Protein AF-A0A936ABK0-F1 (afdb_monomer)

Mean predicted aligned error: 14.67 Å

Nearest PDB structures (foldseek):
  1u8c-assembly1_A  TM=9.515E-01  e=3.015E-02  Homo sapiens
  4wk4-assembly1_A  TM=9.468E-01  e=3.433E-02  Homo sapiens
  6n8o-assembly1_V  TM=5.564E-01  e=9.745E+00  Saccharomyces cerevisiae S288C

Secondary structure (DSSP, 8-state):
-PPPTTTTTTTSEEEEEE-SSSSSS-EEEEEETT--SSSSS--EEEEE---PPP-TT-S--------------PPPPPPP-

Solvent-accessible surface area (backbone atoms only — not comparable to full-atom values): 5464 Å² total; per-residue (Å²): 130,81,70,52,78,84,63,14,40,68,65,76,40,77,44,81,68,42,52,79,86,72,80,85,34,61,21,36,40,32,31,16,61,35,27,57,88,88,58,87,48,79,31,47,76,47,81,45,80,45,70,84,74,84,75,88,84,60,98,65,80,84,80,70,82,77,71,76,77,83,72,79,81,74,82,78,87,78,82,86,130

pLDDT: mean 77.55, std 15.92, range [47.09, 96.06]

Sequence (81 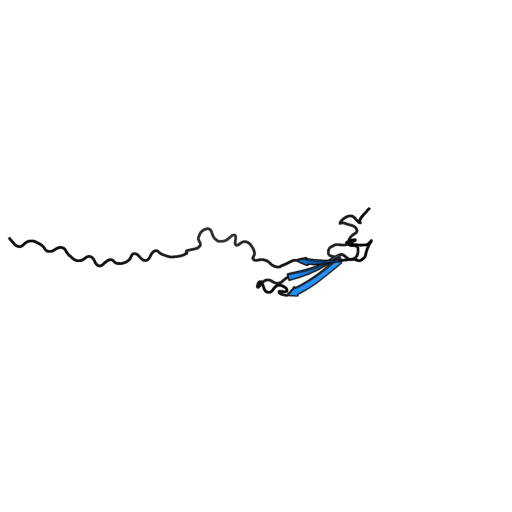aa):
MAPTAAQSLFGASVAGVGDFNADGFSDILVGVPNASVGQNGEGAGLLFLGAPVPSIRSPMARSRAIRPALASVRPWPVPAT

Radius of gyration: 30.47 Å; Cα contacts (8 Å, |Δi|>4): 112; chains: 1; bounding box: 40×24×98 Å

Foldseek 3Di:
DADDPVRQPWQVDKDWPQQPPPPNFTKMKIWRQQHQPPHGRNTDIDIDHGDDDPPPPDPDPPDDDPPPPPPPPDDDDDDDD

Structure (mmCIF, N/CA/C/O backbone):
data_AF-A0A936ABK0-F1
#
_entry.id   AF-A0A936ABK0-F1
#
loop_
_atom_site.group_PDB
_atom_site.id
_atom_site.type_symbol
_atom_site.label_atom_id
_atom_site.label_alt_id
_atom_site.label_comp_id
_atom_site.label_asym_id
_atom_site.label_entity_id
_atom_site.label_seq_id
_atom_site.pdbx_PDB_ins_code
_atom_site.Cartn_x
_atom_site.Cartn_y
_atom_site.Cartn_z
_atom_site.occupancy
_atom_site.B_iso_or_equiv
_atom_site.auth_seq_id
_atom_site.auth_comp_id
_atom_site.auth_asym_id
_atom_site.auth_atom_id
_atom_site.pdbx_PDB_model_num
ATOM 1 N N . MET A 1 1 ? 16.130 12.738 -19.201 1.00 57.22 1 MET A N 1
ATOM 2 C CA . MET A 1 1 ? 15.010 13.251 -18.383 1.00 57.22 1 MET A CA 1
ATOM 3 C C . MET A 1 1 ? 14.207 12.051 -17.925 1.00 57.22 1 MET A C 1
ATOM 5 O O . MET A 1 1 ? 13.821 11.275 -18.787 1.00 57.22 1 MET A O 1
ATOM 9 N N . ALA A 1 2 ? 14.020 11.858 -16.617 1.00 56.81 2 ALA A N 1
ATOM 10 C CA . ALA A 1 2 ? 13.071 10.858 -16.127 1.00 56.81 2 ALA A CA 1
ATOM 11 C C . ALA A 1 2 ? 11.644 11.284 -16.530 1.00 56.81 2 ALA A C 1
ATOM 13 O O . ALA A 1 2 ? 11.386 12.494 -16.567 1.00 56.81 2 ALA A O 1
ATOM 14 N N . PRO A 1 3 ? 10.746 10.342 -16.868 1.00 57.62 3 PRO A N 1
ATOM 15 C CA . PRO A 1 3 ? 9.375 10.668 -17.237 1.00 57.62 3 PRO A CA 1
ATOM 16 C C . PRO A 1 3 ? 8.722 11.506 -16.134 1.00 57.62 3 PRO A C 1
ATOM 18 O O . PRO A 1 3 ? 8.813 11.189 -14.947 1.00 57.62 3 PRO A O 1
ATOM 21 N N . THR A 1 4 ? 8.082 12.610 -16.521 1.00 64.62 4 THR A N 1
ATOM 22 C CA . THR A 1 4 ? 7.290 13.422 -15.590 1.00 64.62 4 THR A CA 1
ATOM 23 C C . THR A 1 4 ? 6.095 12.600 -15.099 1.00 64.62 4 THR A C 1
ATOM 25 O O . THR A 1 4 ? 5.685 11.648 -15.761 1.00 64.62 4 THR A O 1
ATOM 28 N N . ALA A 1 5 ? 5.500 12.948 -13.953 1.00 59.78 5 ALA A N 1
ATOM 29 C CA . ALA A 1 5 ? 4.389 12.182 -13.365 1.00 59.78 5 ALA A CA 1
ATOM 30 C C . ALA A 1 5 ? 3.222 11.901 -14.345 1.00 59.78 5 ALA A C 1
ATOM 32 O O . ALA A 1 5 ? 2.531 10.898 -14.208 1.00 59.78 5 ALA A O 1
ATOM 33 N N . ALA A 1 6 ? 3.038 12.742 -15.370 1.00 59.59 6 ALA A N 1
ATOM 34 C CA . ALA A 1 6 ? 2.045 12.548 -16.428 1.00 59.59 6 ALA A CA 1
ATOM 35 C C . ALA A 1 6 ? 2.3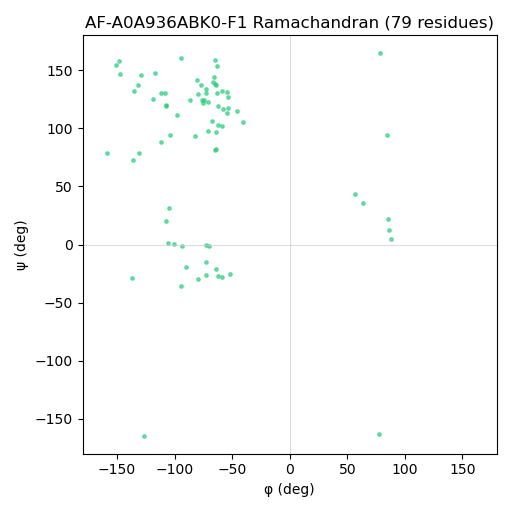94 11.422 -17.426 1.00 59.59 6 ALA A C 1
ATOM 37 O O . ALA A 1 6 ? 1.499 10.832 -18.022 1.00 59.59 6 ALA A O 1
ATOM 38 N N . GLN A 1 7 ? 3.679 11.108 -17.616 1.00 72.31 7 GLN A N 1
ATOM 39 C CA . GLN A 1 7 ? 4.147 10.058 -18.527 1.00 72.31 7 GLN A CA 1
ATOM 40 C C . GLN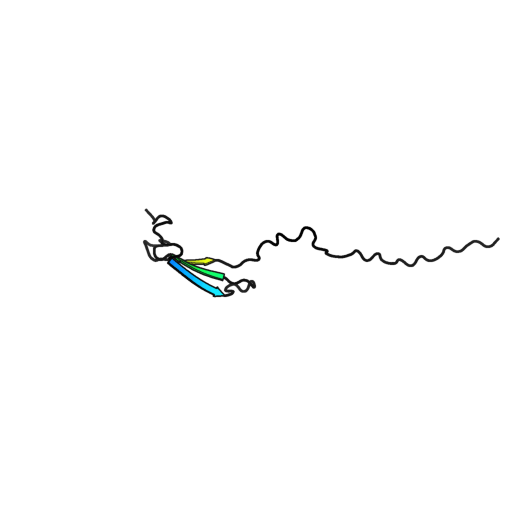 A 1 7 ? 4.262 8.686 -17.858 1.00 72.31 7 GLN A C 1
ATOM 42 O O . GLN A 1 7 ? 4.266 7.678 -18.562 1.00 72.31 7 GLN A O 1
ATOM 47 N N . SER A 1 8 ? 4.324 8.631 -16.521 1.00 76.62 8 SER A N 1
ATOM 48 C CA . SER A 1 8 ? 4.456 7.370 -15.778 1.00 76.62 8 SER A CA 1
ATOM 49 C C . SER A 1 8 ? 3.170 6.524 -15.772 1.00 76.62 8 SER A C 1
ATOM 51 O O . SER A 1 8 ? 3.224 5.327 -15.484 1.00 76.62 8 SER A O 1
ATOM 53 N N . LEU A 1 9 ? 2.031 7.133 -16.136 1.00 85.69 9 LEU A N 1
ATOM 54 C CA . LEU A 1 9 ? 0.693 6.534 -16.106 1.00 85.69 9 LEU A CA 1
ATOM 55 C C . LEU A 1 9 ? 0.312 6.025 -14.705 1.00 85.69 9 LEU A C 1
ATOM 57 O O . LEU A 1 9 ? -0.230 4.931 -14.553 1.00 85.69 9 LEU A O 1
ATOM 61 N N . PHE A 1 10 ? 0.608 6.813 -13.667 1.00 88.06 10 PHE A N 1
ATOM 62 C CA . PHE A 1 10 ? 0.149 6.513 -12.311 1.00 88.06 10 PHE A CA 1
ATOM 63 C C . PHE A 1 10 ? -1.371 6.304 -12.289 1.00 88.06 10 PHE A C 1
ATOM 65 O O . PHE A 1 10 ? -2.125 7.154 -12.762 1.00 88.06 10 PHE A O 1
ATOM 72 N N . GLY A 1 11 ? -1.815 5.172 -11.741 1.00 89.69 11 GLY A N 1
ATOM 73 C CA . GLY A 1 11 ? -3.234 4.821 -11.724 1.00 89.69 11 GLY A CA 1
ATOM 74 C C . GLY A 1 11 ? -3.720 4.104 -12.983 1.00 89.69 11 GLY A C 1
ATOM 75 O O . GLY A 1 11 ? -4.926 3.951 -13.146 1.00 89.69 11 GLY A O 1
ATOM 76 N N . ALA A 1 12 ? -2.823 3.624 -13.855 1.00 92.56 12 ALA A N 1
ATOM 77 C CA . ALA A 1 12 ? -3.199 2.816 -15.022 1.00 92.56 12 ALA A CA 1
ATOM 78 C C . ALA A 1 12 ? -3.950 1.525 -14.646 1.00 92.56 12 ALA A C 1
ATOM 80 O O . ALA A 1 12 ? -4.740 1.011 -15.433 1.00 92.56 12 ALA A O 1
ATOM 81 N N . SER A 1 13 ? -3.696 0.992 -13.448 1.00 91.94 13 SER A N 1
ATOM 82 C CA . SER A 1 13 ? -4.453 -0.109 -12.850 1.00 91.94 13 SER A CA 1
ATOM 83 C C . SER A 1 13 ? -4.496 0.043 -11.331 1.00 91.94 13 SER A C 1
ATOM 85 O O . SER A 1 13 ? -3.552 0.559 -10.727 1.00 91.94 13 SER A O 1
ATOM 87 N N . VAL A 1 14 ? -5.599 -0.391 -10.721 1.00 94.50 14 VAL A N 1
ATOM 88 C CA . VAL A 1 14 ? -5.806 -0.379 -9.268 1.00 94.50 14 VAL A CA 1
ATOM 89 C C . VAL A 1 14 ? -6.408 -1.717 -8.856 1.00 94.50 14 VAL A C 1
ATOM 91 O O . VAL A 1 14 ? -7.375 -2.170 -9.468 1.00 94.50 14 VAL A O 1
ATOM 94 N N . ALA A 1 15 ? -5.848 -2.337 -7.820 1.00 95.38 15 ALA A N 1
ATOM 95 C CA . ALA A 1 15 ? -6.358 -3.571 -7.236 1.00 95.38 15 ALA A CA 1
ATOM 96 C C . ALA A 1 15 ? -6.453 -3.445 -5.711 1.00 95.38 15 ALA A C 1
ATOM 98 O O . ALA A 1 15 ? -5.537 -2.933 -5.065 1.00 95.38 15 ALA A O 1
ATOM 99 N N . GLY A 1 16 ? -7.555 -3.932 -5.135 1.00 93.94 16 GLY A N 1
ATOM 100 C CA . GLY A 1 16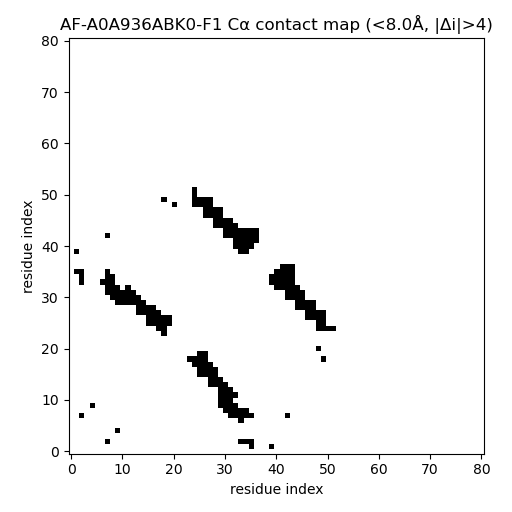 ? -7.653 -4.133 -3.690 1.00 93.94 16 GLY A CA 1
ATOM 101 C C . GLY A 1 16 ? -6.867 -5.379 -3.298 1.00 93.94 16 GLY A C 1
ATOM 102 O O . GLY A 1 16 ? -7.120 -6.448 -3.854 1.00 93.94 16 GLY A O 1
ATOM 103 N N . VAL A 1 17 ? -5.917 -5.243 -2.371 1.00 94.62 17 VAL A N 1
ATOM 104 C CA . VAL A 1 17 ? -5.051 -6.355 -1.929 1.00 94.62 17 VAL A CA 1
ATOM 105 C C . VAL A 1 17 ? -5.419 -6.886 -0.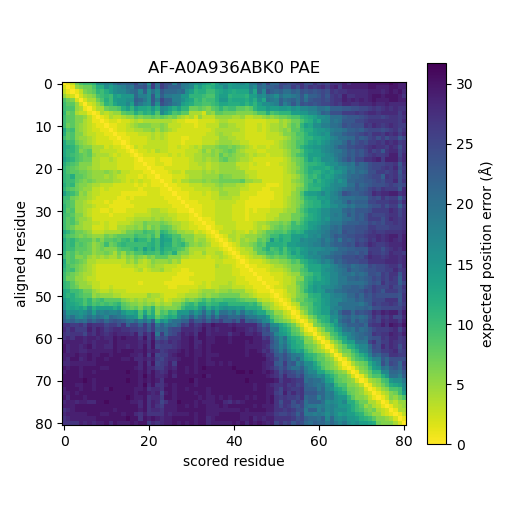541 1.00 94.62 17 VAL A C 1
ATOM 107 O O . VAL A 1 17 ? -4.814 -7.845 -0.071 1.00 94.62 17 VAL A O 1
ATOM 110 N N . GLY A 1 18 ? -6.460 -6.320 0.078 1.00 93.25 18 GLY A N 1
ATOM 111 C CA . GLY A 1 18 ? -6.845 -6.631 1.453 1.00 93.25 18 GLY A CA 1
ATOM 112 C C . GLY A 1 18 ? -5.923 -5.938 2.450 1.00 93.25 18 GLY A C 1
ATOM 113 O O . GLY A 1 18 ? -5.246 -4.985 2.096 1.00 93.25 18 GLY A O 1
ATOM 114 N N . ASP A 1 19 ? -5.929 -6.395 3.694 1.00 94.88 19 ASP A N 1
ATOM 115 C CA . ASP A 1 19 ? -5.025 -5.921 4.745 1.00 94.88 19 ASP A CA 1
ATOM 116 C C . ASP A 1 19 ? -3.677 -6.650 4.615 1.00 94.88 19 ASP A C 1
ATOM 118 O O . ASP A 1 19 ? -3.519 -7.789 5.061 1.00 94.88 19 ASP A O 1
ATOM 122 N N . PHE A 1 20 ? -2.738 -6.043 3.890 1.00 95.00 20 PHE A N 1
ATOM 123 C CA . PHE A 1 20 ? -1.453 -6.642 3.539 1.00 95.00 20 PHE A CA 1
ATOM 124 C C . PHE A 1 20 ? -0.448 -6.559 4.694 1.00 95.00 20 PHE A C 1
ATOM 126 O O . PHE A 1 20 ? 0.417 -7.430 4.817 1.00 95.00 20 PHE A O 1
ATOM 133 N N . ASN A 1 21 ? -0.542 -5.532 5.541 1.00 94.44 21 ASN A N 1
ATOM 134 C CA . ASN A 1 21 ? 0.354 -5.311 6.682 1.00 94.44 21 ASN A CA 1
ATOM 135 C C . ASN A 1 21 ? -0.232 -5.753 8.042 1.00 94.44 21 ASN A C 1
ATOM 137 O O . ASN A 1 21 ? 0.472 -5.654 9.050 1.00 94.44 21 ASN A O 1
ATOM 141 N N . ALA A 1 22 ? -1.454 -6.289 8.064 1.00 95.12 22 ALA A N 1
ATOM 142 C CA . ALA A 1 22 ? -2.184 -6.750 9.245 1.00 95.12 22 ALA A CA 1
ATOM 143 C C . ALA A 1 22 ? -2.515 -5.636 10.259 1.00 95.12 22 ALA A C 1
ATOM 145 O O . ALA A 1 22 ? -2.482 -5.870 11.473 1.00 95.12 22 ALA A O 1
ATOM 146 N N . ASP A 1 23 ? -2.820 -4.425 9.787 1.00 93.94 23 ASP A N 1
ATOM 14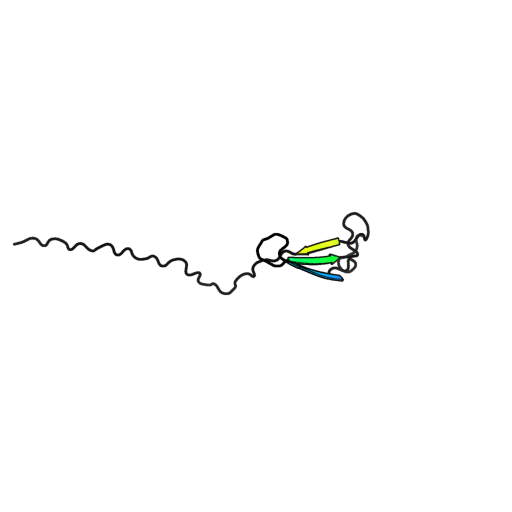7 C CA . ASP A 1 23 ? -3.183 -3.287 10.642 1.00 93.94 23 ASP A CA 1
ATOM 148 C C . ASP A 1 23 ? -4.699 -3.115 10.862 1.00 93.94 23 ASP A C 1
ATOM 150 O O . ASP A 1 23 ? -5.134 -2.261 11.645 1.00 93.94 23 ASP A O 1
ATOM 154 N N . GLY A 1 24 ? -5.505 -3.977 10.242 1.00 93.75 24 GLY A N 1
ATOM 155 C CA . GLY A 1 24 ? -6.959 -3.972 10.312 1.00 93.75 24 GLY A CA 1
ATOM 156 C C . GLY A 1 24 ? -7.634 -3.091 9.259 1.00 93.75 24 GLY A C 1
ATOM 157 O O . GLY A 1 24 ? -8.864 -2.970 9.290 1.00 93.75 24 GLY A O 1
ATOM 158 N N . PHE A 1 25 ? -6.886 -2.488 8.331 1.00 94.56 25 PHE A N 1
ATOM 159 C CA . PHE A 1 25 ? -7.413 -1.671 7.240 1.00 94.56 25 PHE A CA 1
ATOM 160 C C . PHE A 1 25 ? -7.084 -2.292 5.880 1.00 94.56 25 PHE A C 1
ATOM 162 O O . PHE A 1 25 ? -6.088 -2.971 5.698 1.00 94.56 25 PHE A O 1
ATOM 169 N N . SER A 1 26 ? -7.972 -2.112 4.898 1.00 94.56 26 SER A N 1
ATOM 170 C CA . SER A 1 26 ? -7.715 -2.620 3.546 1.00 94.56 26 SER A CA 1
ATOM 171 C C . SER A 1 26 ? -6.768 -1.696 2.786 1.00 94.56 26 SER A C 1
ATOM 173 O O . SER A 1 26 ? -7.038 -0.500 2.655 1.00 94.56 26 SER A O 1
ATOM 175 N N . ASP A 1 27 ? -5.728 -2.287 2.217 1.00 95.31 27 ASP A N 1
ATOM 176 C CA . ASP A 1 27 ? -4.714 -1.657 1.385 1.00 95.31 27 ASP A CA 1
ATOM 177 C C . ASP A 1 27 ? -5.050 -1.782 -0.108 1.00 95.31 27 ASP A C 1
ATOM 179 O O . ASP A 1 27 ? -5.820 -2.649 -0.555 1.00 95.31 27 ASP A O 1
ATOM 183 N N . ILE A 1 28 ? -4.425 -0.920 -0.912 1.00 96.06 28 ILE A N 1
ATOM 184 C CA . ILE A 1 28 ? -4.558 -0.931 -2.373 1.00 96.06 28 ILE A CA 1
ATOM 185 C C . ILE A 1 28 ? -3.194 -0.912 -3.058 1.00 96.06 28 ILE A C 1
ATOM 187 O O . ILE A 1 28 ? -2.254 -0.257 -2.610 1.00 96.06 28 ILE A O 1
ATOM 191 N N . LEU A 1 29 ? -3.107 -1.592 -4.199 1.00 95.81 29 LEU A N 1
ATOM 192 C CA . LEU A 1 29 ? -1.945 -1.566 -5.078 1.00 95.81 29 LEU A CA 1
ATOM 193 C C . LEU A 1 29 ? -2.273 -0.774 -6.346 1.00 95.81 29 LEU A C 1
ATOM 195 O O . LEU A 1 29 ? -3.289 -1.025 -6.999 1.00 95.81 29 LEU A O 1
ATOM 199 N N . VAL A 1 30 ? -1.399 0.165 -6.702 1.00 95.19 30 VAL A N 1
ATOM 200 C CA . VAL A 1 30 ? -1.554 1.043 -7.866 1.00 95.19 30 VAL A CA 1
ATOM 201 C C . VAL A 1 30 ? -0.408 0.834 -8.849 1.00 95.19 30 VAL A C 1
ATOM 203 O O . VAL A 1 30 ? 0.763 0.959 -8.492 1.00 95.19 30 VAL A O 1
ATOM 206 N N . GLY A 1 31 ? -0.747 0.540 -10.102 1.00 92.88 31 GLY A N 1
ATOM 207 C CA . GLY A 1 31 ? 0.214 0.361 -11.185 1.00 92.88 31 GLY A CA 1
ATOM 208 C C . GLY A 1 31 ? 0.702 1.683 -11.780 1.00 92.88 31 GLY A C 1
ATOM 209 O O . GLY A 1 31 ? -0.071 2.626 -11.973 1.00 92.88 31 GLY A O 1
ATOM 210 N N . VAL A 1 32 ? 1.993 1.719 -12.108 1.00 92.62 32 VAL A N 1
ATOM 211 C CA . VAL A 1 32 ? 2.699 2.845 -12.732 1.00 92.62 32 VAL A CA 1
ATOM 212 C C . VAL A 1 32 ? 3.603 2.294 -13.847 1.00 92.62 32 VAL A C 1
ATOM 214 O O . VAL A 1 32 ? 4.814 2.183 -13.662 1.00 92.62 32 VAL A O 1
ATOM 217 N N . PRO A 1 33 ? 3.041 1.860 -14.988 1.00 89.56 33 PRO A N 1
ATOM 218 C CA . PRO A 1 33 ? 3.744 1.037 -15.978 1.00 89.56 33 PRO A CA 1
ATOM 219 C C . PRO A 1 33 ? 4.935 1.728 -16.651 1.00 89.56 33 PRO A C 1
ATOM 221 O O . PRO A 1 33 ? 5.826 1.041 -17.125 1.00 89.56 33 PRO A O 1
ATOM 224 N N . ASN A 1 34 ? 4.994 3.061 -16.651 1.00 88.62 34 ASN A N 1
ATOM 225 C CA . ASN A 1 34 ? 6.115 3.821 -17.214 1.00 88.62 34 ASN A CA 1
ATOM 226 C C . ASN A 1 34 ? 6.987 4.470 -16.122 1.00 88.62 34 ASN A C 1
ATOM 228 O O . ASN A 1 34 ? 7.665 5.467 -16.374 1.00 88.62 34 ASN A O 1
ATOM 232 N N . ALA A 1 35 ? 6.933 3.976 -14.882 1.00 86.06 35 ALA A N 1
ATOM 233 C CA . ALA A 1 35 ? 7.872 4.410 -13.855 1.00 86.06 35 ALA A CA 1
ATOM 234 C C . ALA A 1 35 ? 9.307 4.000 -14.225 1.00 86.06 35 ALA A C 1
ATOM 236 O O . ALA A 1 35 ? 9.549 2.875 -14.654 1.00 86.06 35 ALA A O 1
ATOM 237 N N . SER A 1 36 ? 10.248 4.918 -14.012 1.00 83.00 36 SER A N 1
ATOM 238 C CA . SER A 1 36 ? 11.688 4.706 -14.179 1.00 83.00 36 SER A CA 1
ATOM 239 C C . SER A 1 36 ? 12.333 4.758 -12.794 1.00 83.00 36 SER A C 1
ATOM 241 O O . SER A 1 36 ? 12.664 5.843 -12.313 1.00 83.00 36 SER A O 1
ATOM 243 N N . VAL A 1 37 ? 12.408 3.614 -12.105 1.00 76.56 37 VAL A N 1
ATOM 244 C CA . VAL A 1 37 ? 12.908 3.532 -10.714 1.00 76.56 37 VAL A CA 1
ATOM 245 C C . VAL A 1 37 ? 14.398 3.195 -10.687 1.00 76.56 37 VAL A C 1
ATOM 247 O O . VAL A 1 37 ? 15.129 3.706 -9.841 1.00 76.56 37 VAL A O 1
ATOM 250 N N . GLY A 1 38 ? 14.857 2.367 -11.628 1.00 77.06 38 GLY A N 1
ATOM 251 C CA . GLY A 1 38 ? 16.261 1.963 -11.736 1.00 77.06 38 GLY A CA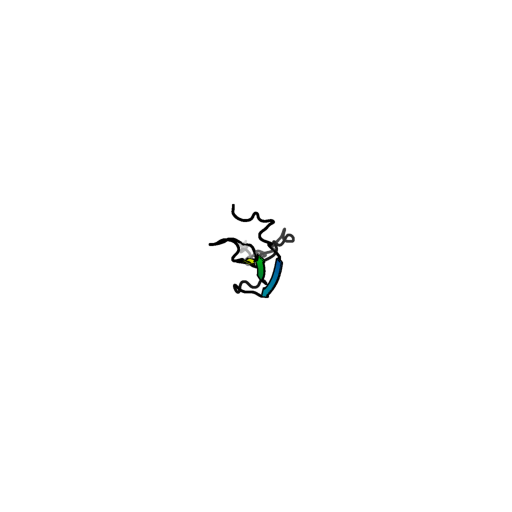 1
ATOM 252 C C . GLY A 1 38 ? 16.792 1.971 -13.166 1.00 77.06 38 GLY A C 1
ATOM 253 O O . GLY A 1 38 ? 17.976 2.221 -13.373 1.00 77.06 38 GLY A O 1
ATOM 254 N N . GLN A 1 39 ? 15.929 1.749 -14.153 1.00 76.06 39 GLN A N 1
ATOM 255 C CA . GLN A 1 39 ? 16.221 1.951 -15.567 1.00 76.06 39 GLN A CA 1
ATOM 256 C C . GLN A 1 39 ? 15.139 2.869 -16.172 1.00 76.06 39 GLN A C 1
ATOM 258 O O . GLN A 1 39 ? 14.439 3.565 -15.434 1.00 76.06 39 GLN A O 1
ATOM 263 N N . ASN A 1 40 ? 15.023 2.943 -17.500 1.00 79.69 40 ASN A N 1
ATOM 264 C CA . ASN A 1 40 ? 13.970 3.738 -18.124 1.00 79.69 40 ASN A CA 1
ATOM 265 C C . ASN A 1 40 ? 12.758 2.876 -18.537 1.00 79.69 40 ASN A C 1
ATOM 267 O O . ASN A 1 40 ? 12.847 2.142 -19.521 1.00 79.69 40 ASN A O 1
ATOM 271 N N . GLY A 1 41 ? 11.615 3.048 -17.860 1.00 78.12 41 GLY A N 1
ATOM 272 C CA . GLY A 1 41 ? 10.327 2.452 -18.243 1.00 78.12 41 GLY A CA 1
ATOM 273 C C . GLY A 1 41 ? 10.049 1.022 -17.754 1.00 78.12 41 GLY A C 1
ATOM 274 O O . GLY A 1 41 ? 9.227 0.344 -18.359 1.00 78.12 41 GLY A O 1
ATOM 275 N N . GLU A 1 42 ? 10.699 0.545 -16.689 1.00 84.94 42 GLU A N 1
ATOM 276 C CA . GLU A 1 42 ? 10.447 -0.791 -16.094 1.00 84.94 42 GLU A CA 1
ATOM 277 C C . GLU A 1 42 ? 9.023 -0.937 -15.561 1.00 84.94 42 GLU A C 1
ATOM 279 O O . GLU A 1 42 ? 8.498 -2.045 -15.444 1.00 84.94 42 GLU A O 1
ATOM 284 N N . GLY A 1 43 ? 8.433 0.190 -15.179 1.00 88.06 43 GLY A N 1
ATOM 285 C CA . GLY A 1 43 ? 7.203 0.225 -14.427 1.00 88.06 43 GLY A CA 1
ATOM 286 C C . GLY A 1 43 ? 7.412 -0.062 -12.944 1.00 88.06 43 GLY A C 1
ATOM 287 O O . GLY A 1 43 ? 8.454 -0.530 -12.487 1.00 88.06 43 GLY A O 1
ATOM 288 N N . ALA A 1 44 ? 6.395 0.270 -12.159 1.00 89.75 44 ALA A N 1
ATOM 289 C CA . ALA A 1 44 ? 6.375 0.040 -10.725 1.00 89.75 44 ALA A CA 1
ATOM 290 C C . ALA A 1 44 ? 4.951 -0.235 -10.236 1.00 89.75 44 ALA A C 1
ATOM 292 O O . ALA A 1 44 ? 3.970 0.170 -10.865 1.00 89.75 44 ALA A O 1
ATOM 293 N N . GLY A 1 45 ? 4.852 -0.899 -9.087 1.00 92.69 45 GLY A N 1
ATOM 294 C CA . GLY A 1 45 ? 3.635 -0.981 -8.286 1.00 92.69 45 GLY A CA 1
ATOM 295 C C . GLY A 1 45 ? 3.832 -0.208 -6.987 1.00 92.69 45 GLY A C 1
ATOM 296 O O . GLY A 1 45 ? 4.844 -0.388 -6.312 1.00 92.69 45 GLY A O 1
ATOM 297 N N . LEU A 1 46 ? 2.884 0.659 -6.646 1.00 92.75 46 LEU A N 1
ATOM 298 C CA . LEU A 1 46 ? 2.885 1.432 -5.408 1.00 92.75 46 LEU A CA 1
ATOM 299 C C . LEU A 1 46 ? 1.812 0.885 -4.470 1.00 92.75 46 LEU A C 1
ATOM 301 O O . LEU A 1 46 ? 0.633 0.865 -4.827 1.00 92.75 46 LEU A O 1
ATOM 305 N N . LEU A 1 47 ? 2.227 0.437 -3.286 1.00 93.88 47 LEU A N 1
ATOM 306 C CA . LEU A 1 47 ? 1.325 -0.003 -2.225 1.00 93.88 47 LEU A CA 1
ATOM 307 C C . LEU A 1 47 ? 0.910 1.208 -1.386 1.00 93.88 47 LEU A C 1
ATOM 309 O O . LEU A 1 47 ? 1.762 1.919 -0.852 1.00 93.88 47 LEU A O 1
ATOM 313 N N . PHE A 1 48 ? -0.393 1.425 -1.265 1.00 94.56 48 PHE A N 1
ATOM 314 C CA . PHE A 1 48 ? -0.973 2.424 -0.381 1.00 94.56 48 PHE A CA 1
ATOM 315 C C . PHE A 1 48 ? -1.631 1.708 0.787 1.00 94.56 48 PHE A C 1
ATOM 317 O O . PHE A 1 48 ? -2.557 0.920 0.585 1.00 94.56 48 PHE A O 1
ATOM 324 N N . LEU A 1 49 ? -1.138 2.009 1.986 1.00 95.12 49 LEU A N 1
ATOM 325 C CA . LEU A 1 49 ? -1.666 1.435 3.211 1.00 95.12 49 LEU A CA 1
ATOM 326 C C . LEU A 1 49 ? -2.981 2.109 3.602 1.00 95.12 49 LEU A C 1
ATOM 328 O O . LEU A 1 49 ? -3.116 3.337 3.519 1.00 95.12 49 LEU A O 1
ATOM 332 N N . GLY A 1 50 ? -3.936 1.294 4.026 1.00 92.75 50 GLY A N 1
ATOM 333 C CA . GLY A 1 50 ? -5.139 1.723 4.700 1.00 92.75 50 GLY A CA 1
ATOM 334 C C . GLY A 1 50 ? -4.795 2.382 6.032 1.00 92.75 50 GLY A C 1
ATOM 335 O O . GLY A 1 50 ? -3.749 2.160 6.631 1.00 92.75 50 GLY A O 1
ATOM 336 N N . ALA A 1 51 ? -5.671 3.267 6.489 1.00 91.06 51 ALA A N 1
ATOM 337 C CA . ALA A 1 51 ? -5.511 3.913 7.780 1.00 91.06 51 ALA A CA 1
ATOM 338 C C . ALA A 1 51 ? -6.885 4.266 8.351 1.00 91.06 51 ALA A C 1
ATOM 340 O O . ALA A 1 51 ? -7.835 4.500 7.590 1.00 91.06 51 ALA A O 1
ATOM 341 N N . PRO 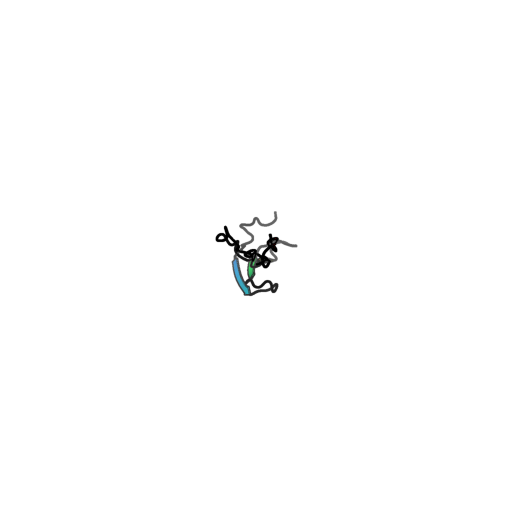A 1 52 ? -7.008 4.367 9.686 1.00 89.44 52 PRO A N 1
ATOM 342 C CA . PRO A 1 52 ? -8.220 4.876 10.293 1.00 89.44 52 PRO A CA 1
ATOM 343 C C . PRO A 1 52 ? -8.487 6.291 9.792 1.00 89.44 52 PRO A C 1
ATOM 345 O O . PRO A 1 52 ? -7.621 7.168 9.831 1.00 89.44 52 PRO A O 1
ATOM 348 N N . VAL A 1 53 ? -9.726 6.535 9.370 1.00 83.38 53 VAL A N 1
ATOM 349 C CA . VAL A 1 53 ? -10.167 7.899 9.095 1.00 83.38 53 VAL A CA 1
ATOM 350 C C . VAL A 1 53 ? -10.109 8.706 10.397 1.00 83.38 53 VAL A C 1
ATOM 352 O O . VAL A 1 53 ? -10.632 8.250 11.424 1.00 83.38 53 VAL A O 1
ATOM 355 N N . PRO A 1 54 ? -9.498 9.906 10.398 1.00 79.56 54 PRO A N 1
ATOM 356 C CA . PRO A 1 54 ? -9.532 10.782 11.557 1.00 79.56 54 PRO A CA 1
ATOM 357 C C . PRO A 1 54 ? -10.983 11.017 11.979 1.00 79.56 54 PRO A C 1
ATOM 359 O O . PRO A 1 54 ? -11.807 11.538 11.224 1.00 79.56 54 PRO A O 1
ATOM 362 N N . SER A 1 55 ? -11.319 10.587 13.192 1.00 78.19 55 SER A N 1
ATOM 363 C CA . SER A 1 55 ? -12.672 10.721 13.719 1.00 78.19 55 SER A CA 1
ATOM 364 C C . SER A 1 55 ? -12.963 12.188 14.031 1.00 78.19 55 SER A C 1
ATOM 366 O O . SER A 1 55 ? -12.651 12.677 15.111 1.00 78.19 55 SER A O 1
ATOM 368 N N . ILE A 1 56 ? -13.627 12.888 13.111 1.00 72.75 56 ILE A N 1
ATOM 369 C CA . ILE A 1 56 ? -14.089 14.275 13.308 1.00 72.75 56 ILE A CA 1
ATOM 370 C C . ILE A 1 56 ? -15.251 14.406 14.320 1.00 72.75 56 ILE A C 1
ATOM 372 O O . ILE A 1 56 ? -15.709 15.512 14.588 1.00 72.75 56 ILE A O 1
ATOM 376 N N . ARG A 1 57 ? -15.752 13.299 14.897 1.00 66.88 57 ARG A N 1
ATOM 377 C CA . ARG A 1 57 ? -16.915 13.267 15.816 1.00 66.88 57 ARG A CA 1
ATOM 378 C C . ARG A 1 57 ? -16.585 13.065 17.301 1.00 66.88 57 ARG A C 1
ATOM 380 O O . ARG A 1 57 ? -17.416 12.530 18.029 1.00 66.88 57 ARG A O 1
ATOM 387 N N . SER A 1 58 ? -15.442 13.540 17.789 1.00 50.09 58 SER A N 1
ATOM 388 C CA . SER A 1 58 ? -15.146 13.454 19.228 1.00 50.09 58 SER A CA 1
ATOM 389 C C . SER A 1 58 ? -14.674 14.776 19.841 1.00 50.09 58 SER A C 1
ATOM 391 O O . SER A 1 58 ? -13.494 14.893 20.153 1.00 50.09 58 SER A O 1
ATOM 393 N N . PRO A 1 59 ? -15.567 15.740 20.154 1.00 59.16 59 PRO A N 1
ATOM 394 C CA . PRO A 1 59 ? -15.269 16.711 21.205 1.00 59.16 59 PRO A CA 1
ATOM 395 C C . PRO A 1 59 ? -15.340 16.098 22.619 1.00 59.16 59 PRO A C 1
ATOM 397 O O . PRO A 1 59 ? -15.131 16.809 23.595 1.00 59.16 59 PRO A O 1
ATOM 400 N N . MET A 1 60 ? -15.649 14.803 22.792 1.00 54.81 60 MET A N 1
ATOM 401 C CA . MET A 1 60 ? -15.813 14.237 24.136 1.00 54.81 60 MET A CA 1
ATOM 402 C C . MET A 1 60 ? -15.640 12.713 24.164 1.00 54.81 60 MET A C 1
ATOM 404 O O . MET A 1 60 ? -16.608 11.957 24.241 1.00 54.81 60 MET A O 1
ATOM 408 N N . ALA A 1 61 ? -14.394 12.233 24.142 1.00 56.53 61 ALA A N 1
ATOM 409 C CA . ALA A 1 61 ? -14.107 10.900 24.662 1.00 56.53 61 ALA A CA 1
ATOM 410 C C . ALA A 1 61 ? -14.426 10.919 26.166 1.00 56.53 61 ALA A C 1
ATOM 412 O O . ALA A 1 61 ? -13.639 11.400 26.980 1.00 56.53 61 ALA A O 1
ATOM 413 N N . ARG A 1 62 ? -15.629 10.460 26.536 1.00 63.38 62 ARG A N 1
ATOM 414 C CA . ARG A 1 62 ? -16.005 10.185 27.927 1.00 63.38 62 ARG A CA 1
ATOM 415 C C . ARG A 1 62 ? -15.148 9.037 28.438 1.00 63.38 62 ARG A C 1
ATOM 417 O O . ARG A 1 62 ? -15.594 7.896 28.493 1.00 63.38 62 ARG A O 1
ATOM 424 N N . SER A 1 63 ? -13.931 9.342 28.846 1.00 52.91 63 SER A N 1
ATOM 425 C CA . SER A 1 63 ? -13.081 8.378 29.519 1.00 52.91 63 SER A CA 1
ATOM 426 C C . SER A 1 63 ? -13.055 8.708 30.999 1.00 52.91 63 SER A C 1
ATOM 428 O O . SER A 1 63 ? -12.252 9.499 31.479 1.00 52.91 63 SER A O 1
ATOM 430 N N . ARG A 1 64 ? -13.960 8.007 31.692 1.00 58.94 64 ARG A N 1
ATOM 431 C CA . ARG A 1 64 ? -13.974 7.724 33.129 1.00 58.94 64 ARG A CA 1
ATOM 432 C C . ARG A 1 64 ? -14.585 8.816 34.006 1.00 58.94 64 ARG A C 1
ATOM 434 O O . ARG A 1 64 ? -13.918 9.716 34.499 1.00 58.94 64 ARG A O 1
ATOM 441 N N . ALA A 1 65 ? -15.876 8.635 34.289 1.00 54.38 65 ALA A N 1
ATOM 442 C CA . ALA A 1 65 ? -16.473 9.137 35.516 1.00 54.38 65 ALA A CA 1
ATOM 443 C C . ALA A 1 65 ? -15.536 8.793 36.682 1.00 54.38 65 ALA A C 1
ATOM 445 O O . ALA A 1 65 ? -15.303 7.617 36.983 1.00 54.38 65 ALA A O 1
ATOM 446 N N . ILE A 1 66 ? -14.974 9.820 37.312 1.00 58.38 66 ILE A N 1
ATOM 447 C CA . ILE A 1 66 ? -14.421 9.704 38.652 1.00 58.38 66 ILE A CA 1
ATOM 448 C C . ILE A 1 66 ? -15.606 9.240 39.493 1.00 58.38 66 ILE A C 1
ATOM 450 O O . ILE A 1 66 ? -16.517 10.017 39.765 1.00 58.38 66 ILE A O 1
ATOM 454 N N . ARG A 1 67 ? -15.663 7.945 39.823 1.00 54.91 67 ARG A N 1
ATOM 455 C CA . ARG A 1 67 ? -16.584 7.467 40.855 1.00 54.91 67 ARG A CA 1
ATOM 456 C C . ARG A 1 67 ? -16.190 8.273 42.094 1.00 54.91 67 ARG A C 1
ATOM 458 O O . ARG A 1 67 ? -15.035 8.125 42.506 1.00 54.91 67 ARG A O 1
ATOM 465 N N . PRO A 1 68 ? -17.044 9.138 42.670 1.00 47.09 68 PRO A N 1
ATOM 466 C CA . PRO A 1 68 ? -16.713 9.663 43.975 1.00 47.09 68 PRO A CA 1
ATOM 467 C C . PRO A 1 68 ? -16.676 8.426 44.867 1.00 47.09 68 PRO A C 1
ATOM 469 O O . PRO A 1 68 ? -17.642 7.661 44.926 1.00 47.09 68 PRO A O 1
ATOM 472 N N . ALA A 1 69 ? -15.523 8.150 45.469 1.00 58.78 69 ALA A N 1
ATOM 473 C CA . ALA A 1 69 ? -15.487 7.209 46.566 1.00 58.78 69 ALA A CA 1
ATOM 474 C C . ALA A 1 69 ? -16.509 7.739 47.575 1.00 58.78 69 ALA A C 1
ATOM 476 O O . ALA A 1 69 ? -16.334 8.837 48.103 1.00 58.78 69 ALA A O 1
ATOM 477 N N . LEU A 1 70 ? -17.608 7.009 47.783 1.00 52.09 70 LEU A N 1
ATOM 478 C CA . LEU A 1 70 ? -18.465 7.217 48.939 1.00 52.09 70 LEU A CA 1
ATOM 479 C C . LEU A 1 70 ? -17.599 6.857 50.153 1.00 52.09 70 LEU A C 1
ATOM 481 O O . LEU A 1 70 ? -17.591 5.723 50.627 1.00 52.09 70 LEU A O 1
ATOM 485 N N . ALA A 1 71 ? -16.780 7.808 50.594 1.00 54.62 71 ALA A N 1
ATOM 486 C CA . ALA A 1 71 ? -16.121 7.745 51.875 1.00 54.62 71 ALA A CA 1
ATOM 487 C C . ALA A 1 71 ? -17.242 7.864 52.904 1.00 54.62 71 ALA A C 1
ATOM 489 O O . ALA A 1 71 ? -17.864 8.912 53.061 1.00 54.62 71 ALA A O 1
ATOM 490 N N . SER A 1 72 ? -17.548 6.732 53.527 1.00 55.84 72 SER A N 1
ATOM 491 C CA . SER A 1 72 ? -18.440 6.591 54.667 1.00 55.84 72 SER A CA 1
ATOM 492 C C . SER A 1 72 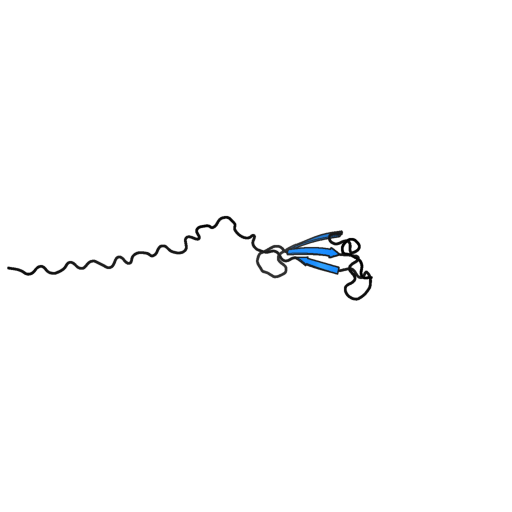? -18.229 7.736 55.661 1.00 55.84 72 SER A C 1
ATOM 494 O O . SER A 1 72 ? -17.227 7.755 56.381 1.00 55.84 72 SER A O 1
ATOM 496 N N . VAL A 1 73 ? -19.171 8.679 55.698 1.00 51.50 73 VAL A N 1
ATOM 497 C CA . VAL A 1 73 ? -19.271 9.685 56.754 1.00 51.50 73 VAL A CA 1
ATOM 498 C C . VAL A 1 73 ? -19.529 8.922 58.048 1.00 51.50 73 VAL A C 1
ATOM 500 O O . VAL A 1 73 ? -20.625 8.418 58.279 1.00 51.50 73 VAL A O 1
ATOM 503 N N . ARG A 1 74 ? -18.491 8.767 58.871 1.00 62.38 74 ARG A N 1
ATOM 504 C CA . ARG A 1 74 ? -18.656 8.308 60.250 1.00 62.38 74 ARG A CA 1
ATOM 505 C C . ARG A 1 74 ? -19.210 9.495 61.047 1.00 62.38 74 ARG A C 1
ATOM 507 O O . ARG A 1 74 ? -18.563 10.542 61.039 1.00 62.38 74 ARG A O 1
ATOM 514 N N . PRO A 1 75 ? -20.384 9.388 61.691 1.00 60.94 75 PRO A N 1
ATOM 515 C CA . PRO A 1 75 ? -20.898 10.474 62.515 1.00 60.94 75 PRO A CA 1
ATOM 516 C C . PRO A 1 75 ? -19.979 10.713 63.722 1.00 60.94 75 PRO A C 1
ATOM 518 O O . PRO A 1 75 ? -19.478 9.770 64.337 1.00 60.94 75 PRO A O 1
ATOM 521 N N . TRP A 1 76 ? -19.737 11.990 64.021 1.00 70.50 76 TRP A N 1
ATOM 522 C CA . TRP A 1 76 ? -18.940 12.453 65.157 1.00 70.50 76 TRP A CA 1
ATOM 523 C C . TRP A 1 76 ? -19.642 12.121 66.488 1.00 70.50 76 TRP A C 1
ATOM 525 O O . TRP A 1 76 ? -20.864 12.272 66.565 1.00 70.50 76 TRP A O 1
ATOM 535 N N . PRO A 1 77 ? -18.924 11.693 67.544 1.00 65.50 77 PRO A N 1
ATOM 536 C CA . PRO A 1 77 ? -19.534 11.482 68.851 1.00 65.50 77 PRO A CA 1
ATOM 537 C C . PRO A 1 77 ? -19.890 12.829 69.497 1.00 65.50 77 PRO A C 1
ATOM 539 O O . PRO A 1 77 ? -19.032 13.691 69.689 1.00 65.50 77 PRO A O 1
ATOM 542 N N . VAL A 1 78 ? -21.168 13.015 69.831 1.00 71.62 78 VAL A N 1
ATOM 543 C CA . VAL A 1 78 ? -21.631 14.153 70.637 1.00 71.62 78 VAL A CA 1
ATOM 544 C C . VAL A 1 78 ? -21.189 13.968 72.097 1.00 71.62 78 VAL A C 1
ATOM 546 O O . VAL A 1 78 ? -21.339 12.867 72.631 1.00 71.62 78 VAL A O 1
ATOM 549 N N . PRO A 1 79 ? -20.634 15.000 72.759 1.00 59.25 79 PRO A N 1
ATOM 550 C CA . PRO A 1 79 ? -20.299 14.918 74.174 1.00 59.25 79 PRO A CA 1
ATOM 551 C C . PRO A 1 79 ? -21.582 14.955 75.013 1.00 59.25 79 PRO A C 1
ATOM 553 O O . PRO A 1 79 ? -22.438 15.814 74.806 1.00 59.25 79 PRO A O 1
ATOM 556 N N . ALA A 1 80 ? -21.714 14.018 75.950 1.00 65.50 80 ALA A N 1
ATOM 557 C CA . ALA A 1 80 ? -22.789 14.039 76.933 1.00 65.50 80 ALA A CA 1
ATOM 558 C C . ALA A 1 80 ? -22.511 15.127 77.985 1.00 65.50 80 ALA A C 1
ATOM 560 O O . ALA A 1 80 ? -21.436 15.135 78.588 1.00 65.50 80 ALA A O 1
ATOM 561 N N . THR A 1 81 ? -23.468 16.041 78.162 1.00 73.69 81 THR A N 1
ATOM 562 C CA . THR A 1 81 ? -23.640 16.860 79.377 1.00 73.69 81 THR A CA 1
ATOM 563 C C . THR A 1 81 ? -24.195 16.038 80.522 1.00 73.69 81 THR A C 1
ATOM 565 O O . THR A 1 81 ? -25.087 15.205 80.238 1.00 73.69 81 THR A O 1
#